Protein AF-A0A6G1CTW9-F1 (afdb_monomer_lite)

Radius of gyration: 18.04 Å; chains: 1; bounding box: 33×34×58 Å

Foldseek 3Di:
DDPDPPPDPPDDDLVPDAQLNHRLQDDDDDPDPDPQVVLVVVQRVVSSVVQNVQCPDVVRDHDDDGDDSVVVVVVCCVVVVD

Structure (mmCIF, N/CA/C/O backbone):
data_AF-A0A6G1CTW9-F1
#
_entry.id   AF-A0A6G1CTW9-F1
#
loop_
_atom_site.group_PDB
_atom_site.id
_atom_site.type_symbol
_atom_site.label_atom_id
_atom_site.label_alt_id
_atom_site.label_comp_id
_atom_site.label_asym_id
_atom_site.label_entity_id
_atom_site.label_seq_id
_atom_site.pdbx_PDB_ins_code
_atom_site.Cartn_x
_atom_site.Cartn_y
_atom_site.Cartn_z
_atom_site.occupancy
_atom_site.B_iso_or_equiv
_atom_site.auth_seq_id
_atom_site.auth_comp_id
_atom_site.auth_asym_id
_atom_site.auth_atom_id
_atom_site.pdbx_PDB_model_num
ATOM 1 N N . MET A 1 1 ? 2.225 -22.669 -40.353 1.00 45.22 1 MET A N 1
ATOM 2 C CA . MET A 1 1 ? 2.243 -21.530 -39.411 1.00 45.22 1 MET A CA 1
ATOM 3 C C . MET A 1 1 ? 1.718 -22.035 -38.075 1.00 45.22 1 MET A C 1
ATOM 5 O O . MET A 1 1 ? 0.541 -22.359 -37.974 1.00 45.22 1 MET A O 1
ATOM 9 N N . SER A 1 2 ? 2.612 -22.259 -37.110 1.00 43.38 2 SER A N 1
ATOM 10 C CA . SER A 1 2 ? 2.275 -22.810 -35.793 1.00 43.38 2 SER A CA 1
ATOM 11 C C . SER A 1 2 ? 1.430 -21.814 -35.006 1.00 43.38 2 SER A C 1
ATOM 13 O O . SER A 1 2 ? 1.820 -20.658 -34.856 1.00 43.38 2 SER A O 1
ATOM 15 N N . HIS A 1 3 ? 0.285 -22.265 -34.501 1.00 52.03 3 HIS A N 1
ATOM 1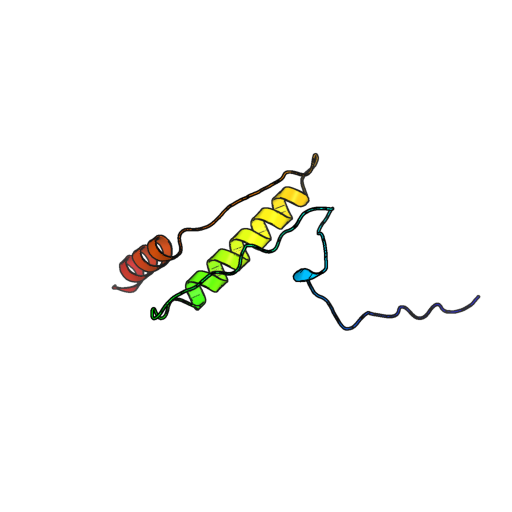6 C CA . HIS A 1 3 ? -0.495 -21.518 -33.523 1.00 52.03 3 HIS A CA 1
ATOM 17 C C . HIS A 1 3 ? 0.314 -21.509 -32.224 1.00 52.03 3 HIS A C 1
ATOM 19 O O . HIS A 1 3 ? 0.370 -22.516 -31.522 1.00 52.03 3 HIS A O 1
ATOM 25 N N . GLY A 1 4 ? 1.026 -20.413 -31.957 1.00 54.94 4 GLY A N 1
ATOM 26 C CA . GLY A 1 4 ? 1.724 -20.237 -30.690 1.00 54.94 4 GLY A CA 1
ATOM 27 C C . GLY A 1 4 ? 0.696 -20.217 -29.567 1.00 54.94 4 GLY A C 1
ATOM 28 O O . GLY A 1 4 ? -0.132 -19.310 -29.512 1.00 54.94 4 GLY A O 1
ATOM 29 N N . GLN A 1 5 ? 0.714 -21.231 -28.701 1.00 54.03 5 GLN A N 1
ATOM 30 C CA . GLN A 1 5 ? -0.033 -21.189 -27.450 1.00 54.03 5 GLN A CA 1
ATOM 31 C C . GLN A 1 5 ? 0.440 -19.971 -26.657 1.00 54.03 5 GLN A C 1
ATOM 33 O O . GLN A 1 5 ? 1.612 -19.874 -26.294 1.00 54.03 5 GLN A O 1
ATOM 38 N N . VAL A 1 6 ? -0.476 -19.044 -26.387 1.00 62.19 6 VAL A N 1
ATOM 39 C CA . VAL A 1 6 ? -0.266 -18.011 -25.375 1.00 62.19 6 VAL A CA 1
ATOM 40 C C . VAL A 1 6 ? -0.312 -18.726 -24.029 1.00 62.19 6 VAL A C 1
ATOM 42 O O . VAL A 1 6 ? -1.383 -19.075 -23.536 1.00 62.19 6 VAL A O 1
ATOM 45 N N . VAL A 1 7 ? 0.862 -19.019 -23.473 1.00 61.88 7 VAL A N 1
ATOM 46 C CA . VAL A 1 7 ? 0.984 -19.500 -22.098 1.00 61.88 7 VAL A CA 1
ATOM 47 C C . VAL A 1 7 ? 0.663 -18.312 -21.201 1.00 61.88 7 VAL A C 1
ATOM 49 O O . VAL A 1 7 ? 1.458 -17.385 -21.074 1.00 61.88 7 VAL A O 1
ATOM 52 N N . PHE A 1 8 ? -0.539 -18.302 -20.632 1.00 59.88 8 PHE A N 1
ATOM 53 C CA . PHE A 1 8 ? -0.823 -17.429 -19.506 1.00 59.88 8 PHE A CA 1
ATOM 54 C C . PHE A 1 8 ? -0.133 -18.043 -18.296 1.00 59.88 8 PHE A C 1
ATOM 56 O O . PHE A 1 8 ? -0.570 -19.085 -17.807 1.00 59.88 8 PHE A O 1
ATOM 63 N N . ASP A 1 9 ? 0.942 -17.414 -17.824 1.00 67.44 9 ASP A N 1
ATOM 64 C CA . ASP A 1 9 ? 1.419 -17.673 -16.471 1.00 67.44 9 ASP A CA 1
ATOM 65 C C . ASP A 1 9 ? 0.251 -17.387 -15.523 1.00 67.44 9 ASP A C 1
ATOM 67 O O . ASP A 1 9 ? -0.194 -16.249 -15.366 1.00 67.44 9 ASP A O 1
ATOM 71 N N . SER A 1 10 ? -0.300 -18.441 -14.924 1.00 77.12 10 SER A N 1
ATOM 72 C CA . SER A 1 10 ? -1.396 -18.331 -13.959 1.00 77.12 10 SER A CA 1
ATOM 73 C C . SER A 1 10 ? -0.949 -17.679 -12.646 1.00 77.12 10 SER A C 1
ATOM 75 O O . SER A 1 10 ? -1.783 -17.365 -11.800 1.00 77.12 10 SER A O 1
ATOM 77 N N . GLU A 1 11 ? 0.361 -17.495 -12.453 1.00 80.25 11 GLU A N 1
ATOM 78 C CA . GLU A 1 11 ? 0.948 -16.838 -11.291 1.00 80.25 11 GLU A CA 1
ATOM 79 C C . GLU A 1 11 ? 1.360 -15.407 -11.644 1.00 80.25 11 GLU A C 1
ATOM 81 O O . GLU A 1 11 ? 2.214 -15.166 -12.494 1.00 80.25 11 GLU A O 1
ATOM 86 N N . PHE A 1 12 ? 0.794 -14.442 -10.923 1.00 83.19 12 PHE A N 1
ATOM 87 C CA . PHE A 1 12 ? 1.240 -13.059 -10.959 1.00 83.19 12 PHE A CA 1
ATOM 88 C C . PHE A 1 12 ? 1.636 -12.601 -9.556 1.00 83.19 12 PHE A C 1
ATOM 90 O O . PHE A 1 12 ? 0.891 -12.780 -8.592 1.00 83.19 12 PHE A O 1
ATOM 97 N N . SER A 1 13 ? 2.805 -11.969 -9.436 1.00 86.94 13 SER A N 1
ATOM 98 C CA . SER A 1 13 ? 3.270 -11.397 -8.175 1.00 86.94 13 SER A CA 1
ATOM 99 C C . SER A 1 13 ? 3.985 -10.075 -8.397 1.00 86.94 13 SER A C 1
ATOM 101 O O . SER A 1 13 ? 5.062 -10.017 -8.997 1.00 86.94 13 SER A O 1
ATOM 103 N N . TRP A 1 14 ? 3.447 -9.011 -7.804 1.00 87.81 14 TRP A N 1
ATOM 104 C CA . TRP A 1 14 ? 4.141 -7.729 -7.744 1.00 87.81 14 TRP A CA 1
ATOM 105 C C . TRP A 1 14 ? 5.475 -7.826 -6.984 1.00 87.81 14 TRP A C 1
ATOM 107 O O . TRP A 1 14 ? 6.387 -7.064 -7.276 1.00 87.81 14 TRP A O 1
ATOM 117 N N . LYS A 1 15 ? 5.641 -8.783 -6.052 1.00 85.69 15 LYS A N 1
ATOM 118 C CA . LYS A 1 15 ? 6.868 -8.919 -5.237 1.00 85.69 15 LYS A CA 1
ATOM 119 C C . LYS A 1 15 ? 8.099 -9.250 -6.081 1.00 85.69 15 LYS A C 1
ATOM 121 O O . LYS A 1 15 ? 9.212 -8.898 -5.707 1.00 85.69 15 LYS A O 1
ATOM 126 N N . LYS A 1 16 ? 7.895 -9.940 -7.203 1.00 85.19 16 LYS A N 1
ATOM 127 C CA . LYS A 1 16 ? 8.954 -10.372 -8.124 1.00 85.19 16 LYS A CA 1
ATOM 128 C C . LYS A 1 16 ? 9.024 -9.502 -9.387 1.00 85.19 16 LYS A C 1
ATOM 130 O O . LYS A 1 16 ? 9.802 -9.811 -10.282 1.00 85.19 16 LYS A O 1
ATOM 135 N N . THR A 1 17 ? 8.220 -8.439 -9.476 1.00 87.00 17 THR A N 1
ATOM 136 C CA . THR A 1 17 ? 8.005 -7.695 -10.724 1.00 87.00 17 THR A CA 1
ATOM 137 C C . THR A 1 17 ? 8.246 -6.203 -10.527 1.00 87.00 17 THR A C 1
ATOM 139 O O . THR A 1 17 ? 7.687 -5.588 -9.623 1.00 87.00 17 THR A O 1
ATOM 142 N N . LEU A 1 18 ? 9.032 -5.596 -11.418 1.00 90.94 18 LEU A N 1
ATOM 143 C CA . LEU A 1 18 ? 9.157 -4.142 -11.508 1.00 90.94 18 LEU A CA 1
ATOM 144 C C . LEU A 1 18 ? 8.108 -3.592 -12.473 1.00 90.94 18 LEU A C 1
ATOM 146 O O . LEU A 1 18 ? 7.991 -4.051 -13.609 1.00 90.94 18 LEU A O 1
ATOM 150 N N . PHE A 1 19 ? 7.384 -2.560 -12.059 1.00 91.06 19 PHE A N 1
ATOM 151 C CA . PHE A 1 19 ? 6.475 -1.843 -12.942 1.00 91.06 19 PHE A CA 1
ATOM 152 C C . PHE A 1 19 ? 7.226 -0.677 -13.589 1.00 91.06 19 PHE A C 1
ATOM 154 O O . PHE A 1 19 ? 7.606 0.271 -12.904 1.00 91.06 19 PHE A O 1
ATOM 161 N N . ARG A 1 20 ? 7.487 -0.757 -14.903 1.00 91.88 20 ARG A N 1
ATOM 162 C CA . ARG A 1 20 ? 8.315 0.226 -15.638 1.00 91.88 20 ARG A CA 1
ATOM 163 C C . ARG A 1 20 ? 9.674 0.493 -14.967 1.00 91.88 20 ARG A C 1
ATOM 165 O O . ARG A 1 20 ? 10.117 1.629 -14.851 1.00 91.88 20 ARG A O 1
ATOM 172 N N . GLY A 1 21 ? 10.320 -0.570 -14.482 1.00 91.19 21 GLY A N 1
ATOM 173 C CA . GLY A 1 21 ? 11.611 -0.482 -13.791 1.00 91.19 21 GLY A CA 1
ATOM 174 C C . GLY A 1 21 ? 11.541 0.051 -12.354 1.00 91.19 21 GLY A C 1
ATOM 175 O O . GLY A 1 21 ? 12.585 0.235 -11.736 1.00 91.19 21 GLY A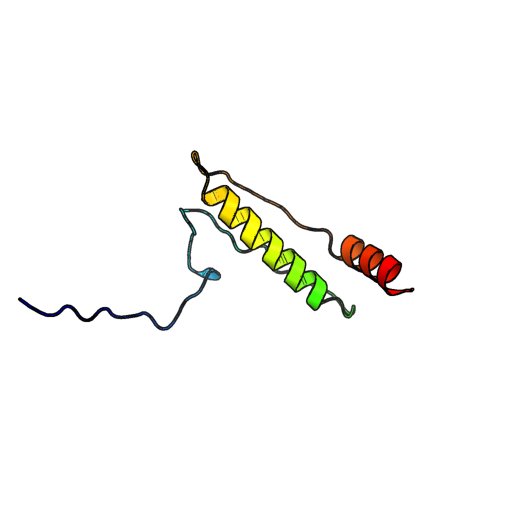 O 1
ATOM 176 N N . LYS A 1 22 ? 10.341 0.286 -11.805 1.00 90.25 22 LYS A N 1
ATOM 177 C CA . LYS A 1 22 ? 10.133 0.799 -10.444 1.00 90.25 22 LYS A CA 1
ATOM 178 C C . LYS A 1 22 ? 9.457 -0.235 -9.543 1.00 90.25 22 LYS A C 1
ATOM 180 O O . LYS A 1 22 ? 8.617 -1.019 -9.989 1.00 90.25 22 LYS A O 1
ATOM 185 N N . ILE A 1 23 ? 9.807 -0.214 -8.259 1.00 90.25 23 ILE A N 1
ATOM 186 C CA . ILE A 1 23 ? 9.098 -0.965 -7.218 1.00 90.25 23 ILE A CA 1
ATOM 187 C C . ILE A 1 23 ? 7.864 -0.153 -6.832 1.00 90.25 23 ILE A C 1
ATOM 189 O O . ILE A 1 23 ? 7.989 1.010 -6.458 1.00 90.25 23 ILE A O 1
ATOM 193 N N . ILE A 1 24 ? 6.683 -0.764 -6.930 1.00 91.56 24 ILE A N 1
ATOM 194 C CA . ILE A 1 24 ? 5.418 -0.117 -6.552 1.00 91.56 24 ILE A CA 1
ATOM 195 C C . ILE A 1 24 ? 4.788 -0.723 -5.300 1.00 91.56 24 ILE A C 1
ATOM 197 O O . ILE A 1 24 ? 3.765 -0.219 -4.864 1.00 91.56 24 ILE A O 1
ATOM 201 N N . ILE A 1 25 ? 5.359 -1.792 -4.731 1.00 91.94 25 ILE A N 1
ATOM 202 C CA . ILE A 1 25 ? 4.906 -2.344 -3.448 1.00 91.94 25 ILE A CA 1
ATOM 203 C C . ILE A 1 25 ? 5.560 -1.556 -2.305 1.00 91.94 25 ILE A C 1
ATOM 205 O O . ILE A 1 25 ? 6.792 -1.535 -2.236 1.00 91.94 25 ILE A O 1
ATOM 209 N N . PRO A 1 26 ? 4.768 -0.949 -1.404 1.00 90.62 26 PRO A N 1
ATOM 210 C CA . PRO A 1 26 ? 5.259 -0.354 -0.171 1.00 90.62 26 PRO A CA 1
ATOM 211 C C . PRO A 1 26 ? 5.860 -1.384 0.783 1.00 90.62 26 PRO A C 1
ATOM 213 O O . PRO A 1 26 ? 5.628 -2.588 0.676 1.00 90.62 26 PRO A O 1
ATOM 216 N N . GLU A 1 27 ? 6.603 -0.897 1.768 1.00 89.69 27 GLU A N 1
ATOM 217 C CA . GLU A 1 27 ? 7.160 -1.739 2.823 1.00 89.69 27 GLU A CA 1
ATOM 218 C C . GLU A 1 27 ? 6.065 -2.408 3.670 1.00 89.69 27 GLU A C 1
ATOM 220 O O . GLU A 1 27 ? 4.970 -1.870 3.865 1.00 89.69 27 GLU A O 1
ATOM 225 N N . ILE A 1 28 ? 6.377 -3.599 4.191 1.00 91.12 28 ILE A N 1
ATOM 226 C CA . ILE A 1 28 ? 5.496 -4.324 5.111 1.00 91.12 28 ILE A CA 1
ATOM 227 C C . ILE A 1 28 ? 5.404 -3.546 6.425 1.00 91.12 28 ILE A C 1
ATOM 229 O O . ILE A 1 28 ? 6.416 -3.114 6.974 1.00 91.12 28 ILE A O 1
ATOM 233 N N . ARG A 1 29 ? 4.185 -3.417 6.952 1.00 91.25 29 ARG A N 1
ATOM 234 C CA . ARG A 1 29 ? 3.890 -2.691 8.193 1.00 91.25 29 ARG A CA 1
ATOM 235 C C . ARG A 1 29 ? 3.455 -3.633 9.303 1.00 91.25 29 ARG A C 1
ATOM 237 O O . ARG A 1 29 ? 2.963 -4.729 9.043 1.00 91.25 29 ARG A O 1
ATOM 244 N N . ASN A 1 30 ? 3.593 -3.164 10.540 1.00 93.62 30 ASN A N 1
ATOM 245 C CA . ASN A 1 30 ? 3.112 -3.848 11.732 1.00 93.62 30 ASN A CA 1
ATOM 246 C C . ASN A 1 30 ? 2.005 -3.014 12.394 1.00 93.62 30 ASN A C 1
ATOM 248 O O . ASN A 1 30 ? 2.275 -1.921 12.880 1.00 93.62 30 ASN A O 1
ATOM 252 N N . GLN A 1 31 ? 0.778 -3.540 12.438 1.00 93.94 31 GLN A N 1
ATOM 253 C CA . GLN A 1 31 ? -0.355 -2.891 13.118 1.00 93.94 31 GLN A CA 1
ATOM 254 C C . GLN A 1 31 ? -0.328 -3.051 14.651 1.00 93.94 31 GLN A C 1
ATOM 256 O O . GLN A 1 31 ? -1.170 -2.495 15.355 1.00 93.94 31 GLN A O 1
ATOM 261 N N . GLY A 1 32 ? 0.600 -3.851 15.184 1.00 94.00 32 GLY A N 1
ATOM 262 C CA . GLY A 1 32 ? 0.648 -4.193 16.600 1.00 94.00 32 GLY A CA 1
ATOM 263 C C . GLY A 1 32 ? -0.615 -4.928 17.058 1.00 94.00 32 GLY A C 1
ATOM 264 O O . GLY A 1 32 ? -1.164 -5.756 16.337 1.00 94.00 32 GLY A O 1
ATOM 265 N N . GLN A 1 33 ? -1.072 -4.616 18.271 1.00 94.31 33 GLN A N 1
ATOM 266 C CA . GLN A 1 33 ? -2.281 -5.195 18.875 1.00 94.31 33 GLN A CA 1
ATOM 267 C C . GLN A 1 33 ? -3.545 -4.359 18.610 1.00 94.31 33 GLN A C 1
ATOM 269 O O . GLN A 1 33 ? -4.561 -4.544 19.274 1.00 94.31 33 GLN A O 1
ATOM 274 N N . GLN A 1 34 ? -3.488 -3.415 17.667 1.00 92.56 34 GLN A N 1
ATOM 275 C CA . GLN A 1 34 ? -4.619 -2.554 17.332 1.00 92.56 34 GLN A CA 1
ATOM 276 C C . GLN A 1 34 ? -5.429 -3.156 16.172 1.00 92.56 34 GLN A C 1
ATOM 278 O O . GLN A 1 34 ? -4.837 -3.715 15.240 1.00 92.56 34 GLN A O 1
ATOM 283 N N . PRO A 1 35 ? -6.770 -3.036 16.162 1.00 93.69 35 PRO A N 1
ATOM 284 C CA . PRO A 1 35 ? -7.626 -3.573 15.102 1.00 93.69 35 PRO A CA 1
ATOM 285 C C . PRO A 1 35 ? -7.628 -2.687 13.837 1.00 93.69 35 PRO A C 1
ATOM 287 O O . PRO A 1 35 ? -8.674 -2.371 13.280 1.00 93.69 35 PRO A O 1
ATOM 290 N N . THR A 1 36 ? -6.451 -2.280 13.352 1.00 96.31 36 THR A N 1
ATOM 291 C CA . THR A 1 36 ? -6.292 -1.287 12.270 1.00 96.31 36 THR A CA 1
ATOM 292 C C . THR A 1 36 ? -5.890 -1.903 10.923 1.00 96.31 36 THR A C 1
ATOM 294 O O . THR A 1 36 ? -5.381 -1.212 10.036 1.00 96.31 36 THR A O 1
ATOM 297 N N . CYS A 1 37 ? -6.119 -3.208 10.730 1.00 96.06 37 CYS A N 1
ATOM 298 C CA . CYS A 1 37 ? -5.712 -3.942 9.523 1.00 96.06 37 CYS A CA 1
ATOM 299 C C . CYS A 1 37 ? -6.299 -3.348 8.233 1.00 96.06 37 CYS A C 1
ATOM 301 O O . CYS A 1 37 ? -5.587 -3.193 7.243 1.00 96.06 37 CYS A O 1
ATOM 303 N N . VAL A 1 38 ? -7.578 -2.961 8.255 1.00 96.44 38 VAL A N 1
ATOM 304 C CA . VAL A 1 38 ? -8.267 -2.374 7.096 1.00 96.44 38 VAL A CA 1
ATOM 305 C C . VAL A 1 38 ? -7.648 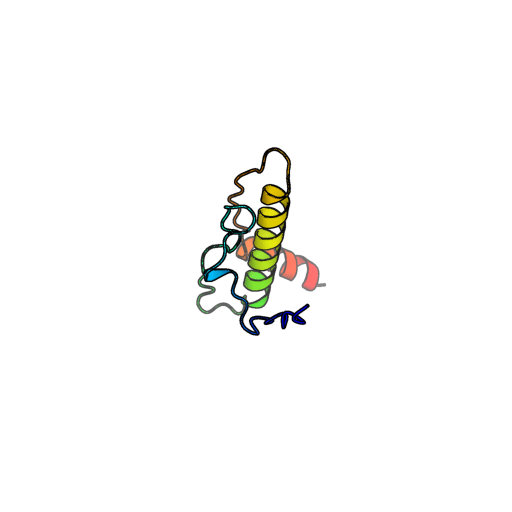-1.028 6.718 1.00 96.44 38 VAL A C 1
ATOM 307 O O . VAL A 1 38 ? -7.391 -0.784 5.543 1.00 96.44 38 VAL A O 1
ATOM 310 N N . PHE A 1 39 ? -7.327 -0.181 7.698 1.00 96.81 39 PHE A N 1
ATOM 311 C CA . PHE A 1 39 ? -6.685 1.112 7.448 1.00 96.81 39 PHE A CA 1
ATOM 312 C C . PHE A 1 39 ? -5.276 0.944 6.873 1.00 96.81 39 PHE A C 1
ATOM 314 O O . PHE A 1 39 ? -4.928 1.611 5.901 1.00 96.81 39 PHE A O 1
ATOM 321 N N . ASN A 1 40 ? -4.499 -0.010 7.396 1.00 97.38 40 ASN A N 1
ATOM 322 C CA . ASN A 1 40 ? -3.206 -0.378 6.816 1.00 97.38 40 ASN A CA 1
ATOM 323 C C . ASN A 1 40 ? -3.352 -0.836 5.356 1.00 97.38 40 ASN A C 1
ATOM 325 O O . ASN A 1 40 ? -2.609 -0.368 4.494 1.00 97.38 40 ASN A O 1
ATOM 329 N N . ALA A 1 41 ? -4.322 -1.709 5.066 1.00 96.25 41 ALA A N 1
ATOM 330 C CA . ALA A 1 41 ? -4.569 -2.206 3.715 1.00 96.25 41 ALA A CA 1
ATOM 331 C C . ALA A 1 41 ? -4.947 -1.078 2.740 1.00 96.25 41 ALA A C 1
ATOM 333 O O . ALA A 1 41 ? -4.412 -1.020 1.632 1.00 96.25 41 ALA A O 1
ATOM 334 N N . LEU A 1 42 ? -5.815 -0.153 3.162 1.00 96.94 42 LEU A N 1
ATOM 335 C CA . LEU A 1 42 ? -6.215 1.007 2.361 1.00 96.94 42 LEU A CA 1
ATOM 336 C C . LEU A 1 42 ? -5.034 1.944 2.080 1.00 96.94 42 LEU A C 1
ATOM 338 O O . LEU A 1 42 ? -4.834 2.341 0.932 1.00 96.94 42 LEU A O 1
ATOM 342 N N . CYS A 1 43 ? -4.225 2.256 3.096 1.00 96.69 43 CYS A N 1
ATOM 343 C CA . CYS A 1 43 ? -3.024 3.073 2.931 1.00 96.69 43 CYS A CA 1
ATOM 344 C C . CYS A 1 43 ? -2.028 2.435 1.951 1.00 96.69 43 CYS A C 1
ATOM 346 O O . CYS A 1 43 ? -1.576 3.101 1.020 1.00 96.69 43 CYS A O 1
ATOM 348 N N . ILE A 1 44 ? -1.744 1.137 2.105 1.00 96.12 44 ILE A N 1
ATOM 349 C CA . ILE A 1 44 ? -0.845 0.400 1.205 1.00 96.12 44 ILE A CA 1
ATOM 350 C C . ILE A 1 44 ? -1.381 0.419 -0.232 1.00 96.12 44 ILE A C 1
ATOM 352 O O . ILE A 1 44 ? -0.632 0.708 -1.163 1.00 96.12 44 ILE A O 1
ATOM 356 N N . ALA A 1 45 ? -2.673 0.150 -0.434 1.00 95.75 45 ALA A N 1
ATOM 357 C CA . ALA A 1 45 ? -3.273 0.155 -1.767 1.00 95.75 45 ALA A CA 1
ATOM 358 C C . ALA A 1 45 ? -3.193 1.541 -2.433 1.00 95.75 45 ALA A C 1
ATOM 360 O O . ALA A 1 45 ? -2.861 1.644 -3.618 1.00 95.75 45 ALA A O 1
ATOM 361 N N . ALA A 1 46 ? -3.451 2.609 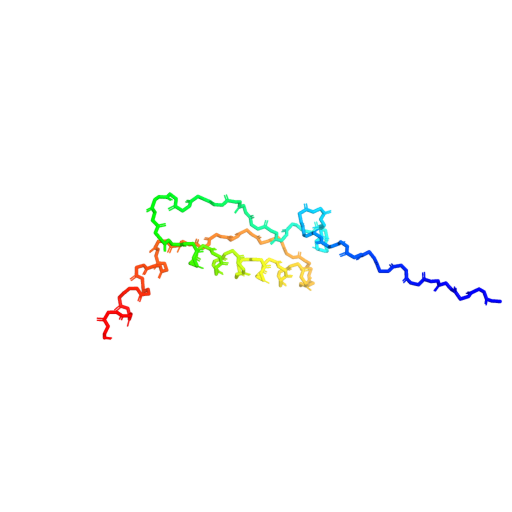-1.674 1.00 96.75 46 ALA A N 1
ATOM 362 C CA . ALA A 1 46 ? -3.347 3.977 -2.166 1.00 96.75 46 ALA A CA 1
ATOM 363 C C . ALA A 1 46 ? -1.902 4.332 -2.559 1.00 96.75 46 ALA A C 1
ATOM 365 O O . ALA A 1 46 ? -1.670 4.866 -3.643 1.00 96.75 46 ALA A O 1
ATOM 366 N N . GLU A 1 47 ? -0.916 3.966 -1.740 1.00 96.12 47 GLU A N 1
ATOM 367 C CA . GLU A 1 47 ? 0.504 4.141 -2.064 1.00 96.12 47 GLU A CA 1
ATOM 368 C C . GLU A 1 47 ? 0.926 3.380 -3.315 1.00 96.12 47 GLU A C 1
ATOM 370 O O . GLU A 1 47 ? 1.577 3.963 -4.183 1.00 96.12 47 GLU A O 1
ATOM 375 N N . MET A 1 48 ? 0.516 2.111 -3.445 1.00 95.38 48 MET A N 1
ATOM 376 C CA . MET A 1 48 ? 0.769 1.310 -4.647 1.00 95.38 48 MET A CA 1
ATOM 377 C C . MET A 1 48 ? 0.228 2.009 -5.893 1.00 95.38 48 MET A C 1
ATOM 379 O O . MET A 1 48 ? 0.913 2.100 -6.914 1.00 95.38 48 MET A O 1
ATOM 383 N N . GLN A 1 49 ? -0.997 2.532 -5.814 1.00 95.75 49 GLN A N 1
ATOM 384 C CA . GLN A 1 49 ? -1.643 3.207 -6.931 1.00 95.75 49 GLN A CA 1
ATOM 385 C C . GLN A 1 49 ? -0.950 4.527 -7.289 1.00 95.75 49 GLN A C 1
ATOM 387 O O . GLN A 1 49 ? -0.776 4.833 -8.473 1.00 95.75 49 GLN A O 1
ATOM 392 N N . MET A 1 50 ? -0.518 5.302 -6.296 1.00 94.81 50 MET A N 1
ATOM 393 C CA . MET A 1 50 ? 0.224 6.538 -6.534 1.00 94.81 50 MET A CA 1
ATOM 394 C C . MET A 1 50 ? 1.621 6.254 -7.103 1.00 94.81 50 MET A C 1
ATOM 396 O O . MET A 1 50 ? 2.020 6.898 -8.073 1.00 94.81 50 MET A O 1
ATOM 400 N N . GLY A 1 51 ? 2.331 5.249 -6.579 1.00 94.44 51 GLY A N 1
ATOM 401 C CA . GLY A 1 51 ? 3.626 4.808 -7.101 1.00 94.44 51 GLY A CA 1
ATOM 402 C C . GLY A 1 51 ? 3.524 4.319 -8.545 1.00 94.44 51 GLY A C 1
ATOM 403 O O . GLY A 1 51 ? 4.300 4.735 -9.406 1.00 94.44 51 GLY A O 1
ATOM 404 N N . ARG A 1 52 ? 2.494 3.522 -8.854 1.00 94.38 52 ARG A N 1
ATOM 405 C CA . ARG A 1 52 ? 2.169 3.122 -10.229 1.00 94.38 52 ARG A CA 1
ATOM 406 C C . ARG A 1 52 ? 1.910 4.338 -11.118 1.00 94.38 52 ARG A C 1
ATOM 408 O O . ARG A 1 52 ? 2.482 4.422 -12.200 1.00 94.38 52 ARG A O 1
ATOM 415 N N . SER A 1 53 ? 1.099 5.290 -10.656 1.00 95.38 53 SER A N 1
ATOM 416 C CA . SER A 1 53 ? 0.778 6.512 -11.407 1.00 95.38 53 SER A CA 1
ATOM 417 C C . SER A 1 53 ? 2.025 7.358 -11.687 1.00 95.38 53 SER A C 1
ATOM 419 O O . SER A 1 53 ? 2.186 7.868 -12.792 1.00 95.38 53 SER A O 1
ATOM 421 N N . ALA A 1 54 ? 2.941 7.476 -10.722 1.00 94.00 54 ALA A N 1
ATOM 422 C CA . ALA A 1 54 ? 4.211 8.181 -10.889 1.00 94.00 54 ALA A CA 1
ATOM 423 C C . ALA A 1 54 ? 5.140 7.487 -11.902 1.00 94.00 54 ALA A C 1
ATOM 425 O O . ALA A 1 54 ? 5.725 8.152 -12.759 1.00 94.00 54 ALA A O 1
ATOM 426 N N . ALA A 1 55 ? 5.208 6.154 -11.873 1.00 94.19 55 ALA A N 1
ATOM 427 C CA . ALA A 1 55 ? 5.951 5.360 -12.851 1.00 94.19 55 ALA A CA 1
ATOM 428 C C . ALA A 1 55 ? 5.333 5.411 -14.266 1.00 94.19 55 ALA A C 1
ATOM 430 O O . ALA A 1 55 ? 6.013 5.142 -15.257 1.00 94.19 55 ALA A O 1
ATOM 431 N N . GLN A 1 56 ? 4.047 5.760 -14.391 1.00 95.50 56 GLN A N 1
ATOM 432 C CA . GLN A 1 56 ? 3.384 5.939 -15.686 1.00 95.50 56 GLN A CA 1
ATOM 433 C C . GLN A 1 56 ? 3.678 7.288 -16.363 1.00 95.50 56 GLN A C 1
ATOM 435 O O . GLN A 1 56 ? 3.434 7.398 -17.566 1.00 95.50 56 GLN A O 1
ATOM 440 N N . ARG A 1 57 ? 4.203 8.283 -15.636 1.00 94.50 57 ARG A N 1
ATOM 441 C CA . ARG A 1 57 ? 4.539 9.611 -16.183 1.00 94.50 57 ARG A CA 1
ATOM 442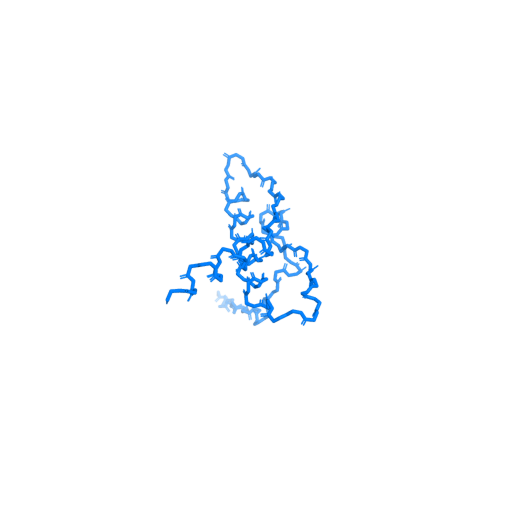 C C . ARG A 1 57 ? 5.702 9.553 -17.179 1.00 94.50 57 ARG A C 1
ATOM 444 O O . ARG A 1 57 ? 6.444 8.572 -17.212 1.00 94.50 57 ARG A O 1
ATOM 451 N N . ASP A 1 58 ? 5.848 10.624 -17.956 1.00 90.62 58 ASP A N 1
ATOM 452 C CA . ASP A 1 58 ? 6.977 10.859 -18.856 1.00 90.62 58 ASP A CA 1
ATOM 453 C C . ASP A 1 58 ? 7.622 12.231 -18.547 1.00 90.62 58 ASP A C 1
ATOM 455 O O . ASP A 1 58 ? 6.952 13.255 -18.711 1.00 90.62 58 ASP A O 1
ATOM 459 N N . PRO A 1 59 ? 8.867 12.281 -18.032 1.00 87.56 59 PRO A N 1
ATOM 460 C CA . PRO A 1 59 ? 9.679 11.132 -17.633 1.00 87.56 59 PRO A CA 1
ATOM 461 C C . PRO A 1 59 ? 9.087 10.407 -16.412 1.00 87.56 59 PRO A C 1
ATOM 463 O O . PRO A 1 59 ? 8.359 10.989 -15.601 1.00 87.56 59 PRO A O 1
ATOM 466 N N . THR A 1 60 ? 9.410 9.118 -16.262 1.00 89.62 60 THR A N 1
ATOM 467 C CA . THR A 1 60 ? 8.973 8.334 -15.094 1.00 89.62 60 THR A CA 1
ATOM 468 C C . THR A 1 60 ? 9.522 8.956 -13.813 1.00 89.62 60 THR A C 1
ATOM 470 O O . THR A 1 60 ? 10.682 9.370 -13.788 1.00 89.62 60 THR A O 1
ATOM 473 N N . CYS A 1 61 ? 8.739 8.960 -12.738 1.00 87.94 61 CYS A N 1
ATOM 474 C CA . CYS A 1 61 ? 9.150 9.549 -11.466 1.00 87.94 61 CYS A CA 1
ATOM 475 C C . CYS A 1 61 ? 9.272 8.487 -10.367 1.00 87.94 61 CYS A C 1
ATOM 477 O O . CYS A 1 61 ? 8.431 7.592 -10.266 1.00 87.94 61 CYS A O 1
ATOM 479 N N . ASP A 1 62 ? 10.307 8.609 -9.533 1.00 84.12 62 ASP A N 1
ATOM 480 C CA . ASP A 1 62 ? 10.400 7.869 -8.278 1.00 84.12 62 ASP A CA 1
ATOM 481 C C . ASP A 1 62 ? 9.483 8.506 -7.240 1.00 84.12 62 ASP A C 1
ATOM 483 O O . ASP A 1 62 ? 9.589 9.696 -6.948 1.00 84.12 62 ASP A O 1
ATOM 487 N N . MET A 1 63 ? 8.594 7.706 -6.656 1.00 84.38 63 MET A N 1
ATOM 488 C CA . MET A 1 63 ? 7.718 8.164 -5.588 1.00 84.38 63 MET A CA 1
ATOM 489 C C . MET A 1 63 ? 7.902 7.282 -4.362 1.00 84.38 63 MET A C 1
ATOM 491 O O . MET A 1 63 ? 7.672 6.076 -4.414 1.00 84.38 63 MET A O 1
ATOM 495 N N . ARG A 1 64 ? 8.301 7.900 -3.250 1.00 84.25 64 ARG A N 1
ATOM 496 C CA . ARG A 1 64 ? 8.294 7.281 -1.924 1.00 84.25 64 ARG A CA 1
ATOM 497 C C . ARG A 1 64 ? 7.308 8.050 -1.064 1.00 84.25 64 ARG A C 1
ATOM 499 O O . ARG A 1 64 ? 7.527 9.221 -0.775 1.00 84.25 64 ARG A O 1
ATOM 506 N N . LEU A 1 65 ? 6.211 7.398 -0.708 1.00 89.12 65 LEU A N 1
ATOM 507 C CA . LEU A 1 65 ? 5.166 7.955 0.139 1.00 89.12 65 LEU A CA 1
ATOM 508 C C . LEU A 1 65 ? 4.734 6.886 1.136 1.00 89.12 65 LEU A C 1
ATOM 510 O O . LEU A 1 65 ? 4.678 5.710 0.792 1.00 89.12 65 LEU A O 1
ATOM 514 N N . CYS A 1 66 ? 4.450 7.316 2.359 1.00 93.44 66 CYS A N 1
ATOM 515 C CA . CYS A 1 66 ? 3.937 6.480 3.429 1.00 93.44 66 CYS A CA 1
ATOM 516 C C . CYS A 1 66 ? 2.831 7.266 4.136 1.00 93.44 66 CYS A C 1
ATOM 518 O O . CYS A 1 66 ? 3.089 8.311 4.736 1.00 93.44 66 CYS A O 1
ATOM 520 N N . PHE A 1 67 ? 1.592 6.806 4.019 1.00 95.00 67 PHE A N 1
ATOM 521 C CA . PHE A 1 67 ? 0.462 7.351 4.749 1.00 95.00 67 PHE A CA 1
ATOM 522 C C . PHE A 1 67 ? 0.559 6.993 6.227 1.00 95.00 67 PHE A C 1
ATOM 524 O O . PHE A 1 67 ? 0.822 5.842 6.593 1.00 95.00 67 PHE A O 1
ATOM 531 N N . ASN A 1 68 ? 0.267 7.987 7.063 1.00 95.19 68 ASN A N 1
ATOM 532 C CA . ASN A 1 68 ? 0.117 7.819 8.498 1.00 95.19 68 ASN A CA 1
ATOM 533 C C . ASN A 1 68 ? -1.236 7.154 8.798 1.00 95.19 68 ASN A C 1
ATOM 535 O O . ASN A 1 68 ? -2.290 7.788 8.704 1.00 95.19 68 ASN A O 1
ATOM 539 N N . VAL A 1 69 ? -1.187 5.867 9.146 1.00 95.69 69 VAL A N 1
ATOM 540 C CA . VAL A 1 69 ? -2.376 5.057 9.435 1.00 95.69 69 VAL A CA 1
ATOM 541 C C . VAL A 1 69 ? -3.092 5.559 10.687 1.00 95.69 69 VAL A C 1
ATOM 543 O O . VAL A 1 69 ? -4.312 5.672 10.670 1.00 95.69 69 VAL A O 1
ATOM 546 N N . ASP A 1 70 ? -2.359 5.924 11.738 1.00 95.06 70 ASP A N 1
ATOM 547 C CA . ASP A 1 70 ? -2.945 6.360 13.011 1.00 95.06 70 ASP A CA 1
ATOM 548 C C . ASP A 1 70 ? -3.727 7.667 12.852 1.00 95.06 70 ASP A C 1
ATOM 550 O O . ASP A 1 70 ? -4.818 7.823 13.401 1.00 95.06 70 ASP A O 1
ATOM 554 N N . SER A 1 71 ? -3.218 8.595 12.034 1.00 96.06 71 SER A N 1
ATOM 555 C CA . SER A 1 71 ? -3.962 9.805 11.671 1.00 96.06 71 SER A CA 1
ATOM 556 C C . SER A 1 71 ? -5.238 9.484 10.892 1.00 96.06 71 SER A C 1
ATOM 558 O O . SER A 1 71 ? -6.262 10.124 11.125 1.00 96.06 71 SER A O 1
ATOM 560 N N . PHE A 1 72 ? -5.203 8.493 9.994 1.00 95.19 72 PHE A N 1
ATOM 561 C CA . PHE A 1 72 ? -6.393 8.078 9.251 1.00 95.19 72 PHE A CA 1
ATOM 562 C C . PHE A 1 72 ? -7.436 7.436 10.177 1.00 95.19 72 PHE A C 1
ATOM 564 O O . PHE A 1 72 ? -8.604 7.811 10.121 1.00 95.19 72 PHE A O 1
ATOM 571 N N . VAL A 1 73 ? -7.016 6.544 11.077 1.00 95.56 73 VAL A N 1
ATOM 572 C CA . VAL A 1 73 ? -7.884 5.946 12.106 1.00 95.56 73 VAL A CA 1
ATOM 573 C C . VAL A 1 73 ? -8.521 7.036 12.966 1.00 95.56 73 VAL A C 1
ATOM 575 O O . VAL A 1 73 ? -9.741 7.087 13.069 1.00 95.56 73 VAL A O 1
ATOM 578 N N . THR A 1 74 ? -7.715 7.966 13.486 1.00 95.25 74 THR A N 1
ATOM 579 C CA . THR A 1 74 ? -8.193 9.074 14.331 1.00 95.25 74 THR A CA 1
ATOM 580 C C . THR A 1 74 ? -9.253 9.913 13.614 1.00 95.25 74 THR A C 1
ATOM 582 O O . THR A 1 74 ? -10.284 10.255 14.190 1.00 95.25 74 THR A O 1
ATOM 585 N N . GLN A 1 75 ? -9.024 10.245 12.339 1.00 95.75 75 GLN A N 1
ATOM 586 C CA . GLN A 1 75 ? -10.009 10.982 11.548 1.00 95.75 75 GLN A CA 1
ATOM 587 C C . GLN A 1 75 ? -11.266 10.156 11.285 1.00 95.75 75 GLN A C 1
ATOM 589 O O . GLN A 1 75 ? -12.369 10.682 11.407 1.00 95.75 75 GLN A O 1
ATOM 594 N N . TYR A 1 76 ? -11.120 8.879 10.9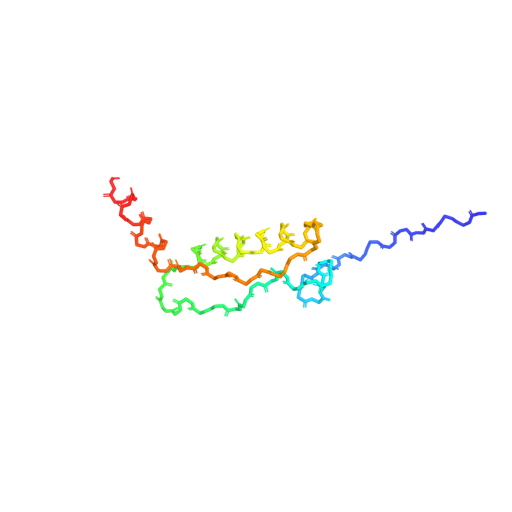31 1.00 94.25 76 TYR A N 1
ATOM 595 C CA . TYR A 1 76 ? -12.260 7.999 10.712 1.00 94.25 76 TYR A CA 1
ATOM 596 C C . TYR A 1 76 ? -13.129 7.905 11.963 1.00 94.25 76 TYR A C 1
ATOM 598 O O . TYR A 1 76 ? -14.330 8.113 11.864 1.00 94.25 76 TYR A O 1
ATOM 606 N N . GLU A 1 77 ? -12.542 7.661 13.132 1.00 93.81 77 GLU A N 1
ATOM 607 C CA . GLU A 1 77 ? -13.266 7.575 14.403 1.00 93.81 77 GLU A CA 1
ATOM 608 C C . GLU A 1 77 ? -13.966 8.892 14.752 1.00 93.81 77 GLU A C 1
ATOM 610 O O . GLU A 1 77 ? -15.124 8.877 15.164 1.00 93.81 77 GLU A O 1
ATOM 615 N N . TYR A 1 78 ? -13.316 10.034 14.503 1.00 94.69 78 TYR A N 1
ATOM 616 C CA . TYR A 1 78 ? -13.933 11.350 14.680 1.00 94.69 78 TYR A CA 1
ATOM 617 C C . TYR A 1 78 ? -15.199 11.534 13.825 1.00 94.69 78 TYR A C 1
ATOM 619 O O . TYR A 1 78 ? -16.187 12.094 14.297 1.00 94.69 78 TYR A O 1
ATOM 627 N N . TYR A 1 79 ? -15.190 11.062 12.574 1.00 92.88 79 TYR A N 1
ATOM 628 C CA . TYR A 1 79 ? -16.338 11.193 11.668 1.00 92.88 79 TYR A CA 1
ATOM 629 C C . TYR A 1 79 ? -17.377 10.075 11.814 1.00 92.88 79 TYR A C 1
ATOM 631 O O . TYR A 1 79 ? -18.560 10.326 11.595 1.00 92.88 79 TYR A O 1
ATOM 639 N N . ALA A 1 80 ? -16.950 8.863 12.167 1.00 88.25 80 ALA A N 1
ATOM 640 C CA . ALA A 1 80 ? -17.809 7.701 12.382 1.00 88.25 80 ALA A CA 1
ATOM 641 C C . ALA A 1 80 ? -18.523 7.749 13.742 1.00 88.25 80 ALA A C 1
ATOM 643 O O . ALA A 1 80 ? -19.546 7.096 13.909 1.00 88.25 80 ALA A O 1
ATOM 644 N N . GLY A 1 81 ? -18.009 8.531 14.697 1.00 63.44 81 GLY A N 1
ATOM 645 C CA . GLY A 1 81 ? -18.618 8.792 16.003 1.00 63.44 81 GLY A CA 1
ATOM 646 C C . GLY A 1 81 ? -19.777 9.798 15.995 1.00 63.44 81 GLY A C 1
ATOM 647 O O . GLY A 1 81 ? -19.990 10.466 17.007 1.00 63.44 81 GLY A O 1
ATOM 648 N N . LYS A 1 82 ? -20.504 9.931 14.877 1.00 49.50 82 LYS A N 1
ATOM 649 C CA . LYS A 1 82 ? -21.826 10.573 14.833 1.00 49.50 82 LYS A CA 1
ATOM 650 C C . LYS A 1 82 ? -22.929 9.530 14.785 1.00 49.50 82 LYS A C 1
ATOM 652 O O . LYS A 1 82 ? -22.881 8.686 13.865 1.00 49.50 82 LYS A O 1
#

Sequence (82 aa):
MSHGQVVFDSEFSWKKTLFRGKIIIPEIRNQGQQPTCVFNALCIAAEMQMGRSAAQRDPTCDMRLCFNVDSFVTQYEYYAGK

Secondary structure (DSSP, 8-state):
---------S---GGG--BTTB--PPPP---TTSS-HHHHHHHHHHHHHHHHHHHHSSS---------HHHHHHHHHHHH--

Organism: NCBI:txid110450

pLDDT: mean 87.32, std 13.32, range [43.38, 97.38]